Protein AF-A0AAD4HIR8-F1 (afdb_monomer_lite)

Secondary structure (DSSP, 8-state):
-HHHHHHHT--S-HHHHHHHHHHHHHHHHHHHHTTSS-TT--SS-SS--TTHHHHHHHHHT-

Foldseek 3Di:
DVVVVVVVVPVQDPVNVVVVVVVVVVLVVVCVVVVVADPPGDCDDPDHDPCNVVSVVVSVVD

pLDDT: mean 82.67, std 16.45, range [45.28, 95.38]

Structure (mmCIF, N/CA/C/O backbone):
data_AF-A0AAD4HIR8-F1
#
_entry.id   AF-A0AAD4HIR8-F1
#
loop_
_atom_site.group_PDB
_atom_site.id
_atom_site.type_symbol
_atom_site.label_atom_id
_atom_site.label_alt_id
_atom_site.label_comp_id
_atom_site.label_asym_id
_atom_site.label_entity_id
_atom_site.label_seq_id
_atom_site.pdbx_PDB_ins_code
_atom_site.Cartn_x
_atom_site.Cartn_y
_atom_site.Cartn_z
_atom_site.occupancy
_atom_site.B_iso_or_equiv
_atom_site.auth_seq_id
_atom_site.auth_comp_id
_atom_site.auth_asym_id
_atom_site.auth_atom_id
_atom_site.pdbx_PDB_model_num
ATOM 1 N N . LEU A 1 1 ? -21.993 18.227 27.056 1.00 47.25 1 LEU A N 1
ATOM 2 C CA . LEU A 1 1 ? -20.828 18.786 26.326 1.00 47.25 1 LEU A CA 1
ATOM 3 C C . LEU A 1 1 ? -19.557 17.946 26.482 1.00 47.25 1 LEU A C 1
ATOM 5 O O . LEU A 1 1 ? -18.909 17.715 25.475 1.00 47.25 1 LEU A O 1
ATOM 9 N N . GLN A 1 2 ? -19.207 17.441 27.676 1.00 45.28 2 GLN A N 1
ATOM 10 C CA . GLN A 1 2 ? -18.016 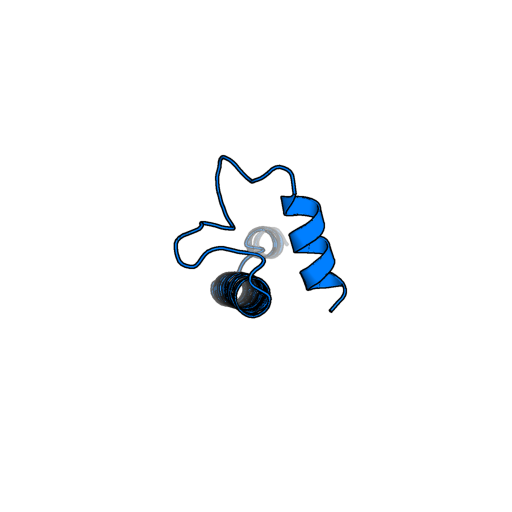16.581 27.841 1.00 45.28 2 GLN A CA 1
ATOM 11 C C . GLN A 1 2 ? -18.132 15.189 27.187 1.00 45.28 2 GLN A C 1
ATOM 13 O O . GLN A 1 2 ? -17.142 14.684 26.667 1.00 45.28 2 GLN A O 1
ATOM 18 N N . SER A 1 3 ? -19.326 14.589 27.144 1.00 47.94 3 SER A N 1
ATOM 19 C CA . SER A 1 3 ? -19.546 13.276 26.513 1.00 47.94 3 SER A CA 1
ATOM 20 C C . SER A 1 3 ? -19.343 13.296 24.993 1.00 47.94 3 SER A C 1
ATOM 22 O O . SER A 1 3 ? -18.723 12.396 24.439 1.00 47.94 3 SER A O 1
ATOM 24 N N . THR A 1 4 ? -19.782 14.360 24.320 1.00 47.91 4 THR A N 1
ATOM 25 C CA . THR A 1 4 ? -19.691 14.521 22.858 1.00 47.91 4 THR A CA 1
ATOM 26 C C . THR A 1 4 ? -18.242 14.646 22.361 1.00 47.91 4 THR A C 1
ATOM 28 O O . THR A 1 4 ? -17.921 14.196 21.266 1.00 47.91 4 THR A O 1
ATOM 31 N N . LEU A 1 5 ? -17.343 15.204 23.181 1.00 49.28 5 LEU A N 1
ATOM 32 C CA . LEU A 1 5 ? -15.912 15.328 22.870 1.00 49.28 5 LEU A CA 1
ATOM 33 C C . LEU A 1 5 ? -15.145 14.006 23.037 1.00 49.28 5 LEU A C 1
ATOM 35 O O . LEU A 1 5 ? -14.235 13.731 22.257 1.00 49.28 5 LEU A O 1
ATOM 39 N N . MET A 1 6 ? -15.525 13.158 24.001 1.00 49.97 6 MET A N 1
ATOM 40 C CA . MET A 1 6 ? -14.910 11.830 24.159 1.00 49.97 6 MET A CA 1
ATOM 41 C C . MET A 1 6 ? -15.265 10.877 23.012 1.00 49.97 6 MET A C 1
ATOM 43 O O . MET A 1 6 ? -14.451 10.030 22.649 1.00 49.97 6 MET A O 1
ATOM 47 N N . GLU A 1 7 ? -16.448 11.021 22.411 1.00 51.22 7 GLU A N 1
ATOM 48 C CA . GLU A 1 7 ? -16.847 10.208 21.256 1.00 51.22 7 GLU A CA 1
ATOM 49 C C . GLU A 1 7 ? -16.234 10.697 19.939 1.00 51.22 7 GLU A C 1
ATOM 51 O O . GLU A 1 7 ? -15.841 9.874 19.116 1.00 51.22 7 GLU A O 1
ATOM 56 N N . ALA A 1 8 ? -16.035 12.008 19.773 1.00 48.41 8 ALA A N 1
ATOM 57 C CA . ALA A 1 8 ? -15.325 12.566 18.618 1.00 48.41 8 ALA A CA 1
ATOM 58 C C . ALA A 1 8 ? -13.839 12.148 18.565 1.00 48.41 8 ALA A C 1
ATOM 60 O O . ALA A 1 8 ? -13.256 12.059 17.486 1.00 48.41 8 ALA A O 1
ATOM 61 N N . SER A 1 9 ? -13.229 11.837 19.718 1.00 50.91 9 SER A N 1
ATOM 62 C CA . SER A 1 9 ? -11.850 11.333 19.805 1.00 50.91 9 SER A CA 1
ATOM 63 C C . SER A 1 9 ? -11.706 9.850 19.430 1.00 50.91 9 SER A C 1
ATOM 65 O O . SER A 1 9 ? -10.580 9.380 19.259 1.00 50.91 9 SER A O 1
ATOM 67 N N . LYS A 1 10 ? -12.806 9.103 19.254 1.00 55.31 10 LYS A N 1
ATOM 68 C CA . LYS A 1 10 ? -12.796 7.738 18.695 1.00 55.31 10 LYS A CA 1
ATOM 69 C C . LYS A 1 10 ? -12.800 7.776 17.161 1.00 55.31 10 LYS A C 1
ATOM 71 O O . LYS A 1 10 ? -13.520 7.009 16.532 1.00 55.31 10 LYS A O 1
ATOM 76 N N . GLY A 1 11 ? -12.019 8.681 16.561 1.00 55.31 11 GLY A N 1
ATOM 77 C CA . GLY A 1 11 ? -12.052 9.077 15.140 1.00 55.31 11 GLY A CA 1
ATOM 78 C C . GLY A 1 11 ? -11.837 7.969 14.095 1.00 55.31 11 GLY A C 1
ATOM 79 O O . GLY A 1 11 ? -11.790 8.246 12.901 1.00 55.31 11 GLY A O 1
ATOM 80 N N . VAL A 1 12 ? -11.736 6.713 14.521 1.00 60.19 12 VAL A N 1
ATOM 81 C CA . VAL A 1 12 ? -11.855 5.527 13.682 1.00 60.19 12 VAL A CA 1
ATOM 82 C C . VAL A 1 12 ? -12.949 4.659 14.297 1.00 60.19 12 VAL A C 1
ATOM 84 O O . VAL A 1 12 ? -12.714 3.925 15.255 1.00 60.19 12 VAL A O 1
ATOM 87 N N . THR A 1 13 ? -14.162 4.756 13.756 1.00 73.31 13 THR A N 1
ATOM 88 C CA . THR A 1 13 ? -15.207 3.769 14.059 1.00 73.31 13 THR A CA 1
ATOM 89 C C . THR A 1 13 ? -14.790 2.404 13.499 1.00 73.31 13 THR A C 1
ATOM 91 O O . THR A 1 13 ? -13.921 2.327 12.626 1.00 73.31 13 THR A O 1
ATOM 94 N N . GLU A 1 14 ? -15.409 1.309 13.946 1.00 71.69 14 GLU A N 1
ATOM 95 C CA . GLU A 1 14 ? -15.156 -0.012 13.344 1.00 71.69 14 GLU A CA 1
ATOM 96 C C . GLU A 1 14 ? -15.367 0.002 11.821 1.00 71.69 14 GLU A C 1
ATOM 98 O O . GLU A 1 14 ? -14.572 -0.585 11.083 1.00 71.69 14 GLU A O 1
ATOM 103 N N . GLY A 1 15 ? -16.363 0.762 11.349 1.00 78.50 15 GLY A N 1
ATOM 104 C CA . GLY A 1 15 ? -16.591 1.008 9.925 1.00 78.50 15 GLY A CA 1
ATOM 105 C C . GLY A 1 15 ? -15.402 1.701 9.257 1.00 78.50 15 GLY A C 1
ATOM 106 O O . GLY A 1 15 ? -14.910 1.238 8.234 1.00 78.50 15 GLY A O 1
ATOM 107 N N . THR A 1 16 ? -14.862 2.752 9.874 1.00 81.19 16 THR A N 1
ATOM 108 C CA . THR A 1 16 ? -13.687 3.475 9.363 1.00 81.19 16 THR A CA 1
ATOM 109 C C . THR A 1 16 ? -12.447 2.574 9.266 1.00 81.19 16 THR A C 1
ATOM 111 O O . THR A 1 16 ? -11.711 2.639 8.284 1.00 81.19 16 THR A O 1
ATOM 114 N N . ASN A 1 17 ? -12.221 1.687 10.241 1.00 81.19 17 ASN A N 1
ATOM 115 C CA . ASN A 1 17 ? -11.107 0.733 10.197 1.00 81.19 17 ASN A CA 1
ATOM 116 C C . ASN A 1 17 ? -11.257 -0.279 9.048 1.00 81.19 17 ASN A C 1
ATOM 118 O O . ASN A 1 17 ? -10.276 -0.634 8.392 1.00 81.19 17 ASN A O 1
ATOM 122 N N . ALA A 1 18 ? -12.483 -0.745 8.796 1.00 87.31 18 ALA A N 1
ATOM 123 C CA . ALA A 1 18 ? -12.769 -1.627 7.670 1.00 87.31 18 ALA A CA 1
ATOM 124 C C . ALA A 1 18 ? -12.496 -0.929 6.328 1.00 87.31 18 ALA A C 1
ATOM 126 O O . ALA A 1 18 ? -11.857 -1.523 5.458 1.00 87.31 18 ALA A O 1
ATOM 127 N N . GLU A 1 19 ? -12.893 0.338 6.187 1.00 89.06 19 GLU A N 1
ATOM 128 C CA . GLU A 1 19 ? -12.604 1.130 4.987 1.00 89.06 19 GLU A CA 1
ATOM 129 C C . GLU A 1 19 ? -11.105 1.357 4.779 1.00 89.06 19 GLU A C 1
ATOM 131 O O . GLU A 1 19 ? -10.614 1.190 3.663 1.00 89.06 19 GLU A O 1
ATOM 136 N N . TYR A 1 20 ? -10.334 1.625 5.838 1.00 87.81 20 TYR A N 1
ATOM 137 C CA . TYR A 1 20 ? -8.877 1.714 5.705 1.00 87.81 20 TYR A CA 1
ATOM 138 C C . TYR A 1 20 ? -8.261 0.405 5.216 1.00 87.81 20 TYR A C 1
ATOM 140 O O . TYR A 1 20 ? -7.449 0.424 4.294 1.00 87.81 20 TYR A O 1
ATOM 148 N N . LYS A 1 21 ? -8.680 -0.745 5.756 1.00 90.88 21 LYS A N 1
ATOM 149 C CA . LYS A 1 21 ? -8.201 -2.053 5.276 1.00 90.88 21 LYS A CA 1
ATOM 150 C C . LYS A 1 21 ? -8.576 -2.300 3.813 1.00 90.88 21 LYS A C 1
ATOM 152 O O . LYS A 1 21 ? -7.757 -2.820 3.058 1.00 90.88 21 LYS A O 1
ATOM 157 N N . ARG A 1 22 ? -9.785 -1.911 3.393 1.00 93.31 22 ARG A N 1
ATOM 158 C CA . ARG A 1 22 ? -10.214 -1.989 1.985 1.00 93.31 22 ARG A CA 1
ATOM 159 C C . ARG A 1 22 ? -9.326 -1.131 1.089 1.00 93.31 22 ARG A C 1
ATOM 161 O O . ARG A 1 22 ? -8.837 -1.629 0.077 1.00 93.31 22 ARG A O 1
ATOM 168 N N . LEU A 1 23 ? -9.055 0.110 1.490 1.00 92.50 23 LEU A N 1
ATOM 169 C CA . LEU A 1 23 ? -8.183 1.022 0.753 1.00 92.50 23 LEU A CA 1
ATOM 170 C C . LEU A 1 23 ? -6.748 0.484 0.647 1.00 92.50 23 LEU A C 1
ATOM 172 O O . LEU A 1 23 ? -6.168 0.490 -0.438 1.00 92.50 23 LEU A O 1
ATOM 176 N N . MET A 1 24 ? -6.201 -0.042 1.748 1.00 92.56 24 MET A N 1
ATOM 177 C CA . MET A 1 24 ? -4.880 -0.679 1.781 1.00 92.56 24 MET A CA 1
ATOM 178 C C . MET A 1 24 ? -4.794 -1.848 0.793 1.00 92.56 24 MET A C 1
ATOM 180 O O . MET A 1 24 ? -3.850 -1.923 0.008 1.00 92.56 24 MET A O 1
ATOM 184 N N . ASN A 1 25 ? -5.796 -2.730 0.791 1.00 94.06 25 ASN A N 1
ATOM 185 C CA . ASN A 1 25 ? -5.844 -3.873 -0.121 1.00 94.06 25 ASN A CA 1
ATOM 186 C C . ASN A 1 25 ? -5.989 -3.444 -1.588 1.00 94.06 25 ASN A C 1
ATOM 188 O O . ASN A 1 25 ? -5.379 -4.058 -2.466 1.00 94.06 25 ASN A O 1
ATOM 192 N N . SER A 1 26 ? -6.770 -2.393 -1.854 1.00 94.62 26 SER A N 1
ATOM 193 C CA . SER A 1 26 ? -6.949 -1.834 -3.199 1.00 94.62 26 SER A CA 1
ATOM 194 C C . SER A 1 26 ? -5.629 -1.295 -3.760 1.00 94.62 26 SER A C 1
ATOM 196 O O . SER A 1 26 ? -5.213 -1.697 -4.845 1.00 94.62 26 SER A O 1
ATOM 198 N N . CYS A 1 27 ? -4.900 -0.503 -2.967 1.00 94.62 27 CYS A N 1
ATOM 199 C CA . CYS A 1 27 ? -3.581 0.020 -3.333 1.00 94.62 27 CYS A CA 1
ATOM 200 C C . CYS A 1 27 ? -2.577 -1.104 -3.647 1.00 94.62 27 CYS A C 1
ATOM 202 O O . CYS A 1 27 ? -1.938 -1.105 -4.698 1.00 94.62 27 CYS A O 1
ATOM 204 N N . VAL A 1 28 ? -2.483 -2.121 -2.782 1.00 95.06 28 VAL A N 1
ATOM 205 C CA . VAL A 1 28 ? -1.592 -3.275 -3.007 1.00 95.06 28 VAL A CA 1
ATOM 206 C C . VAL A 1 28 ? -1.963 -4.027 -4.287 1.00 95.06 28 VAL A C 1
ATOM 208 O O . VAL A 1 28 ? -1.080 -4.427 -5.045 1.00 95.06 28 VAL A O 1
ATOM 211 N N . SER A 1 29 ? -3.259 -4.208 -4.545 1.00 94.69 29 SER A N 1
ATOM 212 C CA . SER A 1 29 ? -3.743 -4.894 -5.747 1.00 94.69 29 SER A CA 1
ATOM 213 C C . SER A 1 29 ? -3.399 -4.117 -7.017 1.00 94.69 29 SER A C 1
ATOM 215 O O . SER A 1 29 ? -2.914 -4.713 -7.975 1.00 94.69 29 SER A O 1
ATOM 217 N N . PHE A 1 30 ? -3.571 -2.793 -7.004 1.00 95.38 30 PHE A N 1
ATOM 218 C CA . PHE A 1 30 ? -3.174 -1.909 -8.100 1.00 95.38 30 PHE A CA 1
ATOM 219 C C . PHE A 1 30 ? -1.675 -2.007 -8.405 1.00 95.38 30 PHE A C 1
ATOM 221 O O . PHE A 1 30 ? -1.286 -2.287 -9.538 1.00 95.38 30 PHE A O 1
ATOM 228 N N . LEU A 1 31 ? -0.823 -1.863 -7.385 1.00 95.38 31 LEU A N 1
ATOM 229 C CA . LEU A 1 31 ? 0.631 -1.913 -7.561 1.00 95.38 31 LEU A CA 1
ATOM 230 C C . LEU A 1 31 ? 1.114 -3.281 -8.060 1.00 95.38 31 LEU A C 1
ATOM 232 O O . LEU A 1 31 ? 2.050 -3.349 -8.858 1.00 95.38 31 LEU A O 1
ATOM 236 N N . ARG A 1 32 ? 0.464 -4.372 -7.634 1.00 95.31 32 ARG A N 1
ATOM 237 C CA . ARG A 1 32 ? 0.728 -5.723 -8.156 1.00 95.31 32 ARG A CA 1
ATOM 238 C C . ARG A 1 32 ? 0.262 -5.890 -9.598 1.00 95.31 32 ARG A C 1
ATOM 240 O O . ARG A 1 32 ? 0.974 -6.515 -10.377 1.00 95.31 32 ARG A O 1
ATOM 247 N N . GLY A 1 33 ? -0.884 -5.312 -9.958 1.00 94.31 33 GLY A N 1
ATOM 248 C CA . GLY A 1 33 ? -1.381 -5.291 -11.336 1.00 94.31 33 GLY A CA 1
ATOM 249 C C . GLY A 1 33 ? -0.424 -4.591 -12.304 1.00 94.31 33 GLY A C 1
ATOM 250 O O . GLY A 1 33 ? -0.311 -4.999 -13.454 1.00 94.31 33 GLY A O 1
ATOM 251 N N . LEU A 1 34 ? 0.321 -3.594 -11.819 1.00 94.38 34 LEU A N 1
ATOM 252 C CA . LEU A 1 34 ? 1.372 -2.903 -12.574 1.00 94.38 34 LEU A CA 1
ATOM 253 C C . LEU A 1 34 ? 2.765 -3.544 -12.445 1.00 94.38 34 LEU A C 1
ATOM 255 O O . LEU A 1 34 ? 3.735 -2.995 -12.961 1.00 94.38 34 LEU A O 1
ATOM 259 N N . HIS A 1 35 ? 2.893 -4.671 -11.738 1.00 94.38 35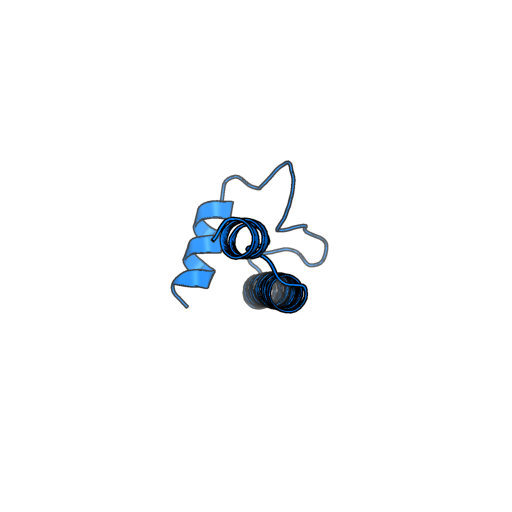 HIS A N 1
ATOM 260 C CA . HIS A 1 35 ? 4.173 -5.321 -11.427 1.00 94.38 35 HIS A CA 1
ATOM 261 C C . HIS A 1 35 ? 5.194 -4.425 -10.693 1.00 94.38 35 HIS A C 1
ATOM 263 O O . HIS A 1 35 ? 6.394 -4.690 -10.719 1.00 94.38 35 HIS A O 1
ATOM 269 N N . LEU A 1 36 ? 4.728 -3.382 -9.997 1.00 93.06 36 LEU A N 1
ATOM 270 C CA . LEU A 1 36 ? 5.565 -2.475 -9.199 1.00 93.06 36 LEU A CA 1
ATOM 271 C C . LEU A 1 36 ? 5.864 -3.027 -7.795 1.00 93.06 36 LEU A C 1
ATOM 273 O O . LEU A 1 36 ? 6.823 -2.605 -7.136 1.00 93.06 36 LEU A O 1
ATOM 277 N N . LEU A 1 37 ? 5.043 -3.979 -7.348 1.00 93.12 37 LEU A N 1
ATOM 278 C CA . LEU A 1 37 ? 5.179 -4.702 -6.090 1.00 93.12 37 LEU A CA 1
ATOM 279 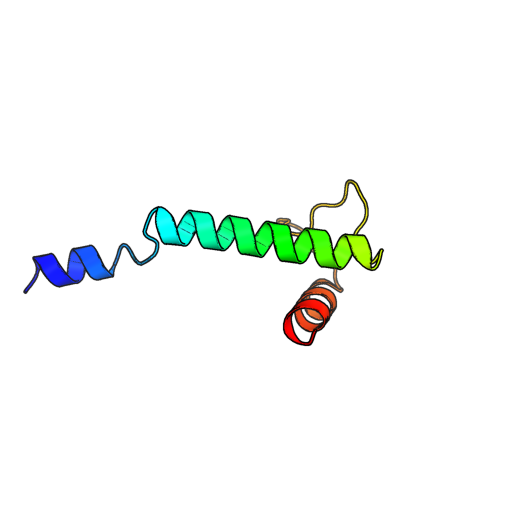C C . LEU A 1 37 ? 5.220 -6.211 -6.355 1.00 93.12 37 LEU A C 1
ATOM 281 O O . LEU A 1 37 ? 4.369 -6.741 -7.075 1.00 93.12 37 LEU A O 1
ATOM 285 N N . GLY A 1 38 ? 6.181 -6.909 -5.748 1.00 89.12 38 GLY A N 1
ATOM 286 C CA . GLY A 1 38 ? 6.289 -8.363 -5.850 1.00 89.12 38 GLY A CA 1
ATOM 287 C C . GLY A 1 38 ? 5.105 -9.119 -5.211 1.00 89.12 38 GLY A C 1
ATOM 288 O O . GLY A 1 38 ? 4.402 -8.592 -4.342 1.00 89.12 38 GLY A O 1
ATOM 289 N N . PRO A 1 39 ? 4.879 -10.391 -5.594 1.00 86.12 39 PRO A N 1
ATOM 290 C CA . PRO A 1 39 ? 3.755 -11.192 -5.093 1.00 86.12 39 PRO A CA 1
ATOM 291 C C . PRO A 1 39 ? 3.837 -11.489 -3.587 1.00 86.12 39 PRO A C 1
ATOM 293 O O . PRO A 1 39 ? 2.810 -11.584 -2.920 1.00 86.12 39 PRO A O 1
ATOM 296 N N . SER A 1 40 ? 5.049 -11.593 -3.047 1.00 86.00 40 SER A N 1
ATOM 297 C CA . SER A 1 40 ? 5.348 -11.856 -1.632 1.00 86.00 40 SER A CA 1
ATOM 298 C C . SER A 1 40 ? 5.952 -10.645 -0.917 1.00 86.00 40 SER A C 1
ATOM 300 O O . SER A 1 40 ? 6.459 -10.763 0.194 1.00 86.00 40 SER A O 1
ATOM 302 N N . GLU A 1 41 ? 5.922 -9.480 -1.561 1.00 88.50 41 GLU A N 1
ATOM 303 C CA . GLU A 1 41 ? 6.494 -8.259 -1.017 1.00 88.50 41 GLU A CA 1
ATOM 304 C C . GLU A 1 41 ? 5.468 -7.490 -0.175 1.00 88.50 41 GLU A C 1
ATOM 306 O O . GLU A 1 41 ? 4.333 -7.259 -0.610 1.00 88.50 41 GLU A O 1
ATOM 311 N N . ASP A 1 42 ? 5.888 -7.073 1.021 1.00 89.94 42 ASP A N 1
ATOM 312 C CA . ASP A 1 42 ? 5.075 -6.276 1.935 1.00 89.94 42 ASP A CA 1
ATOM 313 C C . ASP A 1 42 ? 5.182 -4.785 1.605 1.00 89.94 42 ASP A C 1
ATOM 315 O O . ASP A 1 42 ? 6.217 -4.152 1.822 1.00 89.94 42 ASP A O 1
ATOM 319 N N . PHE A 1 43 ? 4.078 -4.199 1.141 1.00 90.81 43 PHE A N 1
ATOM 320 C CA . PHE A 1 43 ? 3.995 -2.756 0.902 1.00 90.81 43 PHE A CA 1
ATOM 321 C C . PHE A 1 43 ? 4.011 -1.950 2.213 1.00 90.81 43 PHE A C 1
ATOM 323 O O . PHE A 1 43 ? 4.745 -0.973 2.356 1.00 90.81 43 PHE A O 1
ATOM 330 N N . PHE A 1 44 ? 3.234 -2.383 3.212 1.00 89.00 44 PHE A N 1
ATOM 331 C CA . PHE A 1 44 ? 3.177 -1.747 4.529 1.00 89.00 44 PHE A CA 1
ATOM 332 C C . PHE A 1 44 ? 4.189 -2.402 5.476 1.00 89.00 44 PHE A C 1
ATOM 334 O O . PHE A 1 44 ? 3.887 -3.389 6.143 1.00 89.00 44 PHE A O 1
ATOM 341 N N . SER A 1 45 ? 5.401 -1.848 5.538 1.00 89.19 45 SER A N 1
ATOM 342 C CA . SER A 1 45 ? 6.530 -2.417 6.286 1.00 89.19 45 SER A CA 1
ATOM 343 C C . SER A 1 45 ? 7.171 -1.405 7.239 1.00 89.19 45 SER A C 1
ATOM 345 O O . SER A 1 45 ? 7.229 -0.210 6.959 1.00 89.19 45 SER A O 1
ATOM 347 N N . LYS A 1 46 ? 7.742 -1.896 8.351 1.00 92.19 46 LYS A N 1
ATOM 348 C CA . LYS A 1 46 ? 8.605 -1.095 9.247 1.00 92.19 46 LYS A CA 1
ATOM 349 C C . LYS A 1 46 ? 9.920 -0.669 8.580 1.00 92.19 46 LYS A C 1
ATOM 351 O O . LYS A 1 46 ? 10.605 0.214 9.086 1.00 92.19 46 LYS A O 1
ATOM 356 N N . LYS A 1 47 ? 10.293 -1.322 7.478 1.00 91.50 47 LYS A N 1
ATOM 357 C CA . LYS A 1 47 ? 11.463 -1.012 6.651 1.00 91.50 47 LYS A CA 1
ATOM 358 C C . LYS A 1 47 ? 10.991 -0.825 5.204 1.00 91.50 47 LYS A C 1
ATOM 360 O O . LYS A 1 47 ? 11.109 -1.761 4.414 1.00 91.50 47 LYS A O 1
ATOM 365 N N . PRO A 1 48 ? 10.393 0.333 4.876 1.00 88.88 48 PRO A N 1
ATOM 366 C CA . PRO A 1 48 ? 9.878 0.592 3.538 1.00 88.88 48 PRO A CA 1
ATOM 367 C C . PRO A 1 48 ? 11.011 0.649 2.508 1.00 88.88 48 PRO A C 1
ATOM 369 O O . PRO A 1 48 ? 12.147 1.012 2.830 1.00 88.88 48 PRO A O 1
ATOM 372 N N . ARG A 1 49 ? 10.693 0.338 1.247 1.00 89.44 49 ARG A N 1
ATOM 373 C CA . ARG A 1 49 ? 11.609 0.607 0.133 1.00 89.44 49 ARG A CA 1
ATOM 374 C C . ARG A 1 49 ? 11.842 2.105 -0.030 1.00 89.44 49 ARG A C 1
ATOM 376 O O . ARG A 1 49 ? 10.995 2.928 0.311 1.00 89.44 49 ARG A O 1
ATOM 383 N N . ARG A 1 50 ? 12.984 2.455 -0.624 1.00 92.44 50 ARG A N 1
ATOM 384 C CA . ARG A 1 50 ? 13.347 3.854 -0.904 1.00 92.44 50 ARG A CA 1
ATOM 385 C C . ARG A 1 50 ? 12.381 4.547 -1.865 1.00 92.44 50 ARG A C 1
ATOM 387 O O . ARG A 1 50 ? 12.193 5.750 -1.759 1.00 92.44 50 ARG A O 1
ATOM 394 N N . ASP A 1 51 ? 11.779 3.803 -2.783 1.00 92.81 51 ASP A N 1
ATOM 395 C CA . ASP A 1 51 ? 10.866 4.306 -3.808 1.00 92.81 51 ASP A CA 1
ATOM 396 C C . ASP A 1 51 ? 9.387 4.276 -3.390 1.00 92.81 51 ASP A C 1
ATOM 398 O O . ASP A 1 51 ? 8.525 4.638 -4.186 1.00 92.81 51 ASP A O 1
ATOM 402 N N . MET A 1 52 ? 9.074 3.930 -2.134 1.00 91.38 52 MET A N 1
ATOM 403 C CA . MET A 1 52 ? 7.694 3.939 -1.625 1.00 91.38 52 MET A CA 1
ATOM 404 C C . MET A 1 52 ? 6.926 5.247 -1.877 1.00 91.38 52 MET A C 1
ATOM 406 O O . MET A 1 52 ? 5.762 5.157 -2.269 1.00 91.38 52 MET A O 1
ATOM 410 N N . PRO A 1 53 ? 7.520 6.453 -1.729 1.00 92.69 53 PRO A N 1
ATOM 411 C CA . PRO A 1 53 ? 6.818 7.693 -2.060 1.00 92.69 53 PRO A CA 1
ATOM 412 C C . PRO A 1 53 ? 6.305 7.729 -3.506 1.00 92.69 53 PRO A C 1
ATOM 414 O O . PRO A 1 53 ? 5.188 8.177 -3.745 1.00 92.69 53 PRO A O 1
ATOM 417 N N . TRP A 1 54 ? 7.074 7.201 -4.462 1.00 94.31 54 TRP A N 1
ATOM 418 C CA . TRP A 1 54 ? 6.675 7.157 -5.870 1.00 94.31 54 TRP A CA 1
ATOM 419 C C . TRP A 1 54 ? 5.528 6.187 -6.117 1.00 94.31 54 TRP A C 1
ATOM 421 O O . TRP A 1 54 ? 4.621 6.504 -6.878 1.00 94.31 54 TRP A O 1
ATOM 431 N N . LEU A 1 55 ? 5.529 5.037 -5.441 1.00 94.06 55 LEU A N 1
ATOM 432 C CA . LEU A 1 55 ? 4.439 4.067 -5.550 1.00 94.06 55 LEU A CA 1
ATOM 433 C C . LEU A 1 55 ? 3.127 4.623 -4.984 1.00 94.06 55 LEU A C 1
ATOM 435 O O . LEU A 1 55 ? 2.066 4.417 -5.567 1.00 94.06 55 LEU A O 1
ATOM 439 N N . ILE A 1 56 ? 3.199 5.379 -3.884 1.00 92.25 56 ILE A N 1
ATOM 440 C CA . ILE A 1 56 ? 2.036 6.073 -3.316 1.00 92.25 56 ILE A CA 1
ATOM 441 C C . ILE A 1 56 ? 1.515 7.133 -4.294 1.00 92.25 56 ILE A C 1
ATOM 443 O O . ILE A 1 56 ? 0.311 7.206 -4.524 1.00 92.25 56 ILE A O 1
ATOM 447 N N . VAL A 1 57 ? 2.404 7.926 -4.901 1.00 93.56 57 VAL A N 1
ATOM 448 C CA . VAL A 1 57 ? 2.017 8.926 -5.912 1.00 93.56 57 VAL A CA 1
ATOM 449 C C . VAL A 1 57 ? 1.373 8.260 -7.128 1.00 93.56 57 VAL A C 1
ATOM 451 O O . VAL A 1 57 ? 0.327 8.719 -7.573 1.00 93.56 57 VAL A O 1
ATOM 454 N N . ALA A 1 58 ? 1.946 7.163 -7.630 1.00 91.88 58 ALA A N 1
ATOM 455 C CA . ALA A 1 58 ? 1.390 6.412 -8.754 1.00 91.88 58 ALA A CA 1
ATOM 456 C C . ALA A 1 58 ? -0.035 5.908 -8.473 1.00 91.88 58 ALA A C 1
ATOM 458 O O . ALA A 1 58 ? -0.856 5.883 -9.381 1.00 91.88 58 ALA A O 1
ATOM 459 N N . TRP A 1 59 ? -0.337 5.545 -7.223 1.00 94.12 59 TRP A N 1
ATOM 460 C CA . TRP A 1 59 ? -1.686 5.161 -6.809 1.00 94.12 59 TRP A CA 1
ATOM 461 C C . TRP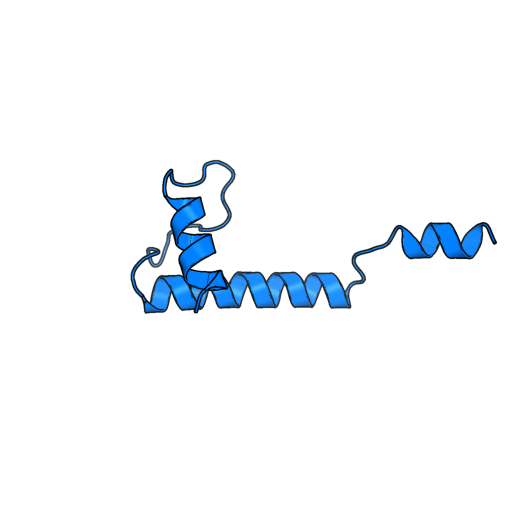 A 1 59 ? -2.645 6.352 -6.691 1.00 94.12 59 TRP A C 1
ATOM 463 O O . TRP A 1 59 ? -3.770 6.269 -7.161 1.00 94.12 59 TRP A O 1
ATOM 473 N N . ILE A 1 60 ? -2.219 7.460 -6.075 1.00 93.00 60 ILE A N 1
ATOM 474 C CA . ILE A 1 60 ? -3.078 8.641 -5.860 1.00 93.00 60 ILE A CA 1
ATOM 475 C C . ILE A 1 60 ? -3.432 9.340 -7.179 1.00 93.00 60 ILE A C 1
ATOM 477 O O . ILE A 1 60 ? -4.513 9.909 -7.300 1.00 93.00 60 ILE A O 1
ATOM 481 N N . MET A 1 61 ? -2.508 9.338 -8.141 1.00 93.50 61 MET A N 1
ATOM 482 C CA . MET A 1 61 ? -2.654 10.048 -9.416 1.00 93.50 61 MET A CA 1
ATOM 483 C C . MET A 1 61 ? -3.359 9.233 -10.508 1.00 93.50 61 MET A C 1
ATOM 485 O O . 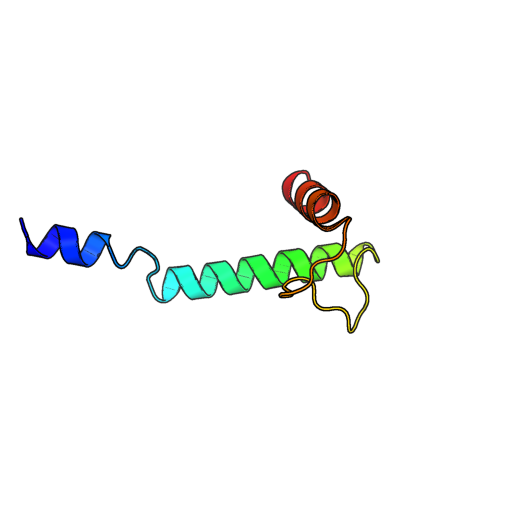MET A 1 61 ? -3.542 9.756 -11.607 1.00 93.50 61 MET A O 1
ATOM 489 N N . ASN A 1 62 ? -3.701 7.973 -10.235 1.00 81.94 62 ASN A N 1
ATOM 490 C CA . ASN A 1 62 ? -4.399 7.088 -11.165 1.00 81.94 62 ASN A CA 1
ATOM 491 C C . ASN A 1 62 ? -5.914 7.149 -10.962 1.00 81.94 62 ASN A C 1
ATOM 493 O O . ASN A 1 62 ? -6.625 7.381 -11.961 1.00 81.94 62 ASN A O 1
#

Sequence (62 aa):
LQSTLMEASKGVTEGTNAEYKRLMNSCVSFLRGLHLLGPSEDFFSKKPRRDMPWLIVAWIMN

Radius of gyratio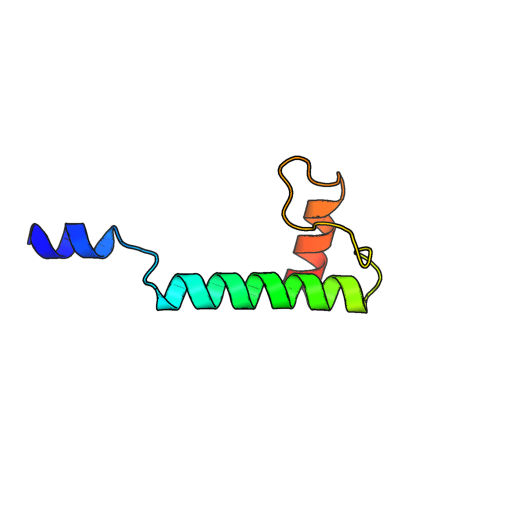n: 16.01 Å; chains: 1; bounding box: 34×31×40 Å

Organism: NCBI:txid1912939